Protein AF-A0A7X4FRU4-F1 (afdb_monomer_lite)

pLDDT: mean 94.17, std 5.51, range [59.34, 98.0]

Foldseek 3Di:
DDPVVVVVVVLVVVLVVLVVVLVVLVVCLVPQDDPPDPVSVVVSVVSVVVSLVSVLVNLQSCCVVQVVGQDDDPCSSVVSLVVLCDQDPPGGGRNDHDD

Sequence (99 aa):
MTPERAFARRLAAEIEHELARLEQLRKELATAPSADDTFTLRARGSMLHDFYSGIERVFVRIAEELNGGVPQGEQWHRQIVTDMSLEIPGVRPAVIDAA

Secondary structure (DSSP, 8-state):
--HHHHHHHHHHHHHHHHHHHHHHHHHHHHHSPP--SHHHHHHHHHHHHHHHHHHHHHHHHHHHHHSSS---STTHHHHHHHHHHS-BTTTB--SS---

Structure (mmCIF, N/CA/C/O backbone):
data_AF-A0A7X4FRU4-F1
#
_entry.id   AF-A0A7X4FRU4-F1
#
loop_
_atom_site.group_PDB
_atom_site.id
_atom_site.type_symbol
_atom_site.label_atom_id
_atom_site.label_alt_id
_atom_site.label_comp_id
_atom_site.label_a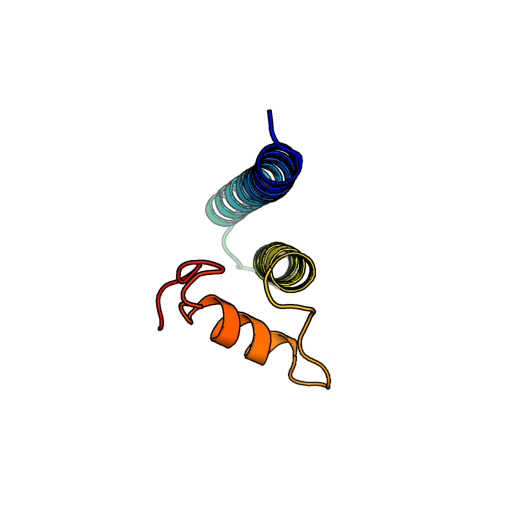sym_id
_atom_site.label_entity_id
_atom_site.label_seq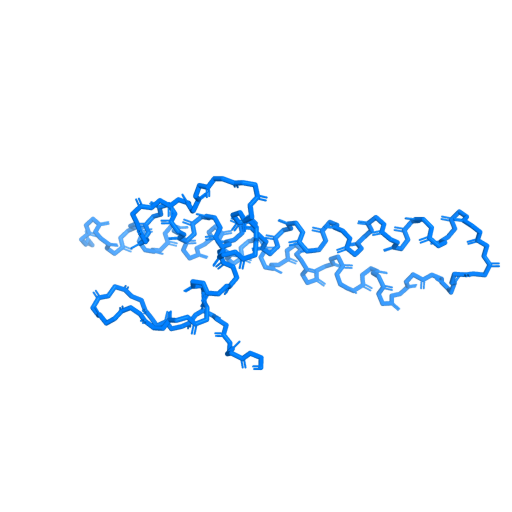_id
_atom_site.pdbx_PDB_ins_code
_atom_site.Cartn_x
_atom_site.Cartn_y
_atom_site.Cartn_z
_atom_site.occupancy
_atom_site.B_iso_or_equiv
_atom_site.auth_seq_id
_atom_site.auth_comp_id
_atom_site.auth_asym_id
_atom_site.auth_atom_id
_atom_site.pdbx_PDB_model_num
ATOM 1 N N . MET A 1 1 ? -25.801 11.706 5.638 1.00 66.12 1 MET A N 1
ATOM 2 C CA . MET A 1 1 ? -24.622 10.812 5.557 1.00 66.12 1 MET A CA 1
ATOM 3 C C . MET A 1 1 ? -23.891 10.931 6.879 1.00 66.12 1 MET A C 1
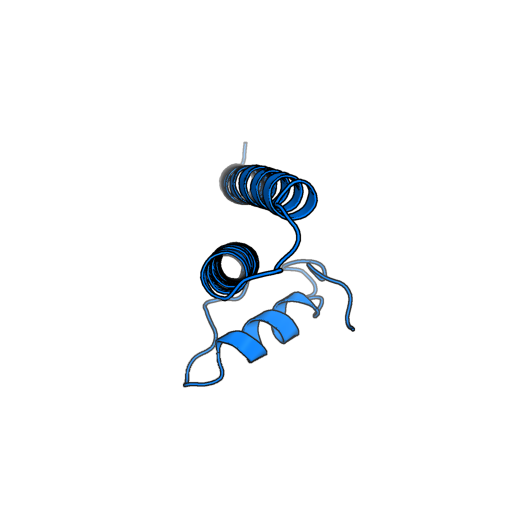ATOM 5 O O . MET A 1 1 ? -23.727 12.060 7.317 1.00 66.12 1 MET A O 1
ATOM 9 N N . THR A 1 2 ? -23.552 9.827 7.549 1.00 91.12 2 THR A N 1
ATOM 10 C CA . THR A 1 2 ? -22.861 9.909 8.848 1.00 91.12 2 THR A CA 1
ATOM 11 C C . THR A 1 2 ? -21.388 10.302 8.645 1.00 91.12 2 THR A C 1
ATOM 13 O O . THR A 1 2 ? -20.856 10.046 7.555 1.00 91.12 2 THR A O 1
ATOM 16 N N . PRO A 1 3 ? -20.732 10.931 9.636 1.00 89.44 3 PRO A N 1
ATOM 17 C CA . PRO A 1 3 ? -19.322 11.319 9.543 1.00 89.44 3 PRO A CA 1
ATOM 18 C C . PRO A 1 3 ? -18.393 10.154 9.172 1.00 89.44 3 PRO A C 1
ATOM 20 O O . PRO A 1 3 ? -17.520 10.306 8.320 1.00 89.44 3 PRO A O 1
ATOM 23 N N . GLU A 1 4 ? -18.650 8.962 9.710 1.00 87.81 4 GLU A N 1
ATOM 24 C CA . GLU A 1 4 ? -17.858 7.748 9.475 1.00 87.81 4 GLU A CA 1
ATOM 25 C C . GLU A 1 4 ? -17.931 7.310 8.007 1.00 87.81 4 GLU A C 1
ATOM 27 O O . GLU A 1 4 ? -16.928 6.941 7.397 1.00 87.81 4 GLU A O 1
ATOM 32 N N . ARG A 1 5 ? -19.115 7.416 7.386 1.00 89.12 5 ARG A N 1
ATOM 33 C CA . ARG A 1 5 ? -19.291 7.098 5.959 1.00 89.12 5 ARG A CA 1
ATOM 34 C C . ARG A 1 5 ? -18.600 8.109 5.050 1.00 89.12 5 ARG A C 1
ATOM 36 O O . ARG A 1 5 ? -18.137 7.734 3.975 1.00 89.12 5 ARG A O 1
ATOM 43 N N . ALA A 1 6 ? -18.561 9.380 5.444 1.00 92.19 6 ALA A N 1
ATOM 44 C CA . ALA A 1 6 ? -17.857 10.415 4.689 1.00 92.19 6 ALA A CA 1
ATOM 45 C C . ALA A 1 6 ? -16.338 10.193 4.742 1.00 92.19 6 ALA A C 1
ATOM 47 O O . ALA A 1 6 ? -15.669 10.248 3.713 1.00 92.19 6 ALA A O 1
ATOM 48 N N . PHE A 1 7 ? -15.824 9.868 5.929 1.00 92.88 7 PHE A N 1
ATOM 49 C CA . PHE A 1 7 ? -14.430 9.512 6.151 1.00 92.88 7 PHE A CA 1
ATOM 50 C C . PHE A 1 7 ? -13.993 8.307 5.312 1.00 92.88 7 PHE A C 1
ATOM 52 O O . PHE A 1 7 ? -13.041 8.419 4.541 1.00 92.88 7 PHE A O 1
ATOM 59 N N . ALA A 1 8 ? -14.728 7.194 5.394 1.00 92.06 8 ALA A N 1
ATOM 60 C CA . ALA A 1 8 ? -14.395 5.978 4.655 1.00 92.06 8 ALA A CA 1
ATOM 61 C C . ALA A 1 8 ? -14.379 6.214 3.135 1.00 92.06 8 ALA A C 1
ATOM 63 O O . ALA A 1 8 ? -13.498 5.719 2.440 1.00 92.06 8 ALA A O 1
ATOM 64 N N . ARG A 1 9 ? -15.310 7.026 2.613 1.00 95.31 9 ARG A N 1
ATOM 65 C CA . ARG A 1 9 ? -15.334 7.407 1.190 1.00 95.31 9 ARG A CA 1
ATOM 66 C C . ARG A 1 9 ? -14.135 8.255 0.779 1.00 95.31 9 ARG A C 1
ATOM 68 O O . ARG A 1 9 ? -13.620 8.061 -0.314 1.00 95.31 9 ARG A O 1
ATOM 75 N N . ARG A 1 10 ? -13.697 9.184 1.634 1.00 96.06 10 ARG A N 1
ATOM 76 C CA . ARG A 1 10 ? -12.492 9.984 1.382 1.00 9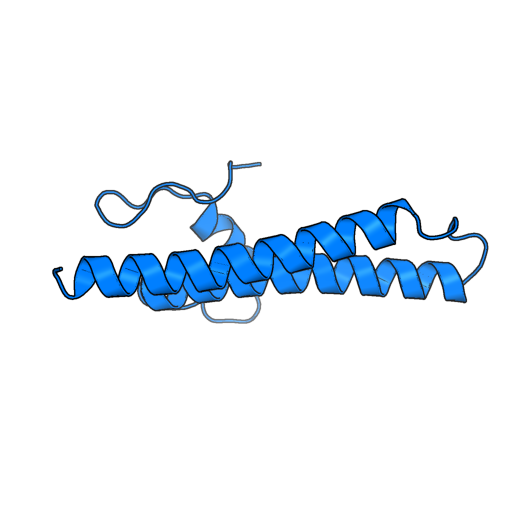6.06 10 ARG A CA 1
ATOM 77 C C . ARG A 1 10 ? -11.255 9.088 1.324 1.00 96.06 10 ARG A C 1
ATOM 79 O O . ARG A 1 10 ? -10.514 9.169 0.354 1.00 96.06 10 ARG A O 1
ATOM 86 N N . LEU A 1 11 ? -11.073 8.220 2.322 1.00 96.06 11 LEU A N 1
ATOM 87 C CA . LEU A 1 11 ? -9.947 7.283 2.366 1.00 96.06 11 LEU A CA 1
ATOM 88 C C . LEU A 1 11 ? -9.945 6.353 1.144 1.00 96.06 11 LEU A C 1
ATOM 90 O O . LEU A 1 11 ? -8.911 6.189 0.508 1.00 96.06 11 LEU A O 1
ATOM 94 N N . ALA A 1 12 ? -11.106 5.807 0.769 1.00 96.19 12 ALA A N 1
ATOM 95 C CA . ALA A 1 12 ? -11.234 4.985 -0.432 1.00 96.19 12 ALA A CA 1
ATOM 96 C C . ALA A 1 12 ? -10.830 5.752 -1.701 1.00 96.19 12 ALA A C 1
ATOM 98 O O . ALA A 1 12 ? -10.028 5.246 -2.475 1.00 96.19 12 ALA A O 1
ATOM 99 N N . ALA A 1 13 ? -11.299 6.992 -1.881 1.00 97.69 13 ALA A N 1
ATOM 100 C CA . ALA A 1 13 ? -10.936 7.808 -3.040 1.00 97.69 13 ALA A CA 1
ATOM 101 C C . ALA A 1 13 ? -9.429 8.139 -3.093 1.00 97.69 13 ALA A C 1
ATOM 103 O O . ALA A 1 13 ? -8.837 8.143 -4.172 1.00 97.69 13 ALA A O 1
ATOM 104 N N . GLU A 1 14 ? -8.796 8.395 -1.942 1.00 96.94 14 GLU A N 1
ATOM 105 C CA . GLU A 1 14 ? -7.341 8.594 -1.838 1.00 96.94 14 GLU A CA 1
ATOM 106 C C . GLU A 1 14 ? -6.577 7.331 -2.278 1.00 96.94 14 GLU A C 1
ATOM 108 O O . GLU A 1 14 ? -5.639 7.421 -3.073 1.00 96.94 14 GLU A O 1
ATOM 113 N N . ILE A 1 15 ? -7.012 6.156 -1.811 1.00 97.38 15 ILE A N 1
ATOM 114 C CA . ILE A 1 15 ? -6.409 4.861 -2.156 1.00 97.38 15 ILE A CA 1
ATOM 115 C C . ILE A 1 15 ? -6.620 4.536 -3.638 1.00 97.38 15 ILE A C 1
ATOM 117 O O . ILE A 1 15 ? -5.664 4.195 -4.327 1.00 97.38 15 ILE A O 1
ATOM 121 N N . GLU A 1 16 ? -7.840 4.677 -4.156 1.00 97.88 16 GLU A N 1
ATOM 122 C CA . GLU A 1 16 ? -8.166 4.440 -5.568 1.00 97.88 16 GLU A CA 1
ATOM 123 C C . GLU A 1 16 ? -7.317 5.314 -6.498 1.00 97.88 16 GLU A C 1
ATOM 125 O O . GLU A 1 16 ? -6.831 4.850 -7.532 1.00 97.88 16 GLU A O 1
ATOM 130 N N . HIS A 1 17 ? -7.086 6.570 -6.111 1.00 97.44 17 HIS A N 1
ATOM 131 C CA . HIS A 1 17 ? -6.234 7.476 -6.865 1.00 97.44 17 HIS A CA 1
ATOM 132 C C . HIS A 1 17 ? -4.766 7.019 -6.892 1.00 97.44 17 HIS A C 1
ATOM 134 O O . HIS A 1 17 ? -4.135 7.061 -7.951 1.00 97.44 17 HIS A O 1
ATOM 140 N N . GLU A 1 18 ? -4.220 6.551 -5.766 1.00 97.62 18 GLU A N 1
ATOM 141 C CA . GLU A 1 18 ? -2.854 6.010 -5.723 1.00 97.62 18 GLU A CA 1
ATOM 142 C C . GLU A 1 18 ? -2.737 4.700 -6.510 1.00 97.62 18 GLU A C 1
ATOM 144 O O . GLU A 1 18 ? -1.796 4.532 -7.286 1.00 97.62 18 GLU A O 1
ATOM 149 N N . LEU A 1 19 ? -3.726 3.808 -6.408 1.00 97.75 19 LEU A N 1
ATOM 150 C CA . LEU A 1 19 ? -3.765 2.565 -7.181 1.00 97.75 19 LEU A CA 1
ATOM 151 C C . LEU A 1 19 ? -3.788 2.829 -8.691 1.00 97.75 19 LEU A C 1
ATOM 153 O O . LEU A 1 19 ? -3.096 2.145 -9.444 1.00 97.75 19 LEU A O 1
ATOM 157 N N . ALA A 1 20 ? -4.516 3.853 -9.147 1.00 98.00 20 ALA A N 1
ATOM 158 C CA . ALA A 1 20 ? -4.510 4.248 -10.553 1.00 98.00 20 ALA A CA 1
ATOM 159 C C . ALA A 1 20 ? -3.119 4.716 -11.025 1.00 98.00 20 ALA A C 1
ATOM 161 O O . ALA A 1 20 ? -2.700 4.375 -12.134 1.00 98.00 20 ALA A O 1
ATOM 162 N N . ARG A 1 21 ? -2.379 5.455 -10.184 1.00 97.25 21 ARG A N 1
ATOM 163 C CA . ARG A 1 21 ? -0.992 5.858 -10.477 1.00 97.25 21 ARG A CA 1
ATOM 164 C C . ARG A 1 21 ? -0.048 4.661 -10.534 1.00 97.25 21 ARG A C 1
ATOM 166 O O . ARG A 1 21 ? 0.754 4.562 -11.460 1.00 97.25 21 ARG A O 1
ATOM 173 N N . LEU A 1 22 ? -0.164 3.740 -9.581 1.00 97.94 22 LEU A N 1
ATOM 174 C CA . LEU A 1 22 ? 0.643 2.521 -9.534 1.00 97.94 22 LEU A CA 1
ATOM 175 C C . LEU A 1 22 ? 0.398 1.621 -10.746 1.00 97.94 22 LEU A C 1
ATOM 177 O O . LEU A 1 22 ? 1.342 1.083 -11.322 1.00 97.94 22 LEU A O 1
ATOM 181 N N . GLU A 1 23 ? -0.853 1.500 -11.179 1.00 98.00 23 GLU A N 1
ATOM 182 C CA . GLU A 1 23 ? -1.206 0.749 -12.381 1.00 98.00 23 GLU A CA 1
ATOM 183 C C . GLU A 1 23 ? -0.616 1.386 -13.647 1.00 98.00 23 GLU A C 1
ATOM 185 O O . GLU A 1 23 ? -0.156 0.680 -14.547 1.00 98.00 23 GLU A O 1
ATOM 190 N N . GLN A 1 24 ? -0.576 2.718 -13.716 1.00 97.38 24 GLN A N 1
ATOM 191 C CA . GLN A 1 24 ? 0.081 3.428 -14.810 1.00 97.38 24 GLN A CA 1
ATOM 192 C C . GLN A 1 24 ? 1.599 3.179 -14.816 1.00 97.38 24 GLN A C 1
ATOM 194 O O . GLN A 1 24 ? 2.148 2.794 -15.848 1.00 97.38 24 GLN A O 1
ATOM 199 N N . LEU A 1 25 ? 2.260 3.282 -13.661 1.00 96.88 25 LEU A N 1
ATOM 200 C CA . LEU A 1 25 ? 3.689 2.985 -13.518 1.00 96.88 25 LEU A CA 1
ATOM 201 C C . LEU A 1 25 ? 4.019 1.528 -13.885 1.00 96.88 25 LEU A C 1
ATOM 203 O O . LEU A 1 25 ? 5.018 1.251 -14.552 1.00 96.88 25 LEU A O 1
ATOM 207 N N . ARG A 1 26 ? 3.152 0.583 -13.505 1.00 96.81 26 ARG A N 1
ATOM 208 C CA . ARG A 1 26 ? 3.278 -0.833 -13.874 1.00 96.81 26 ARG A CA 1
ATOM 209 C C . ARG A 1 26 ? 3.240 -1.024 -15.391 1.00 96.81 26 ARG A C 1
ATOM 211 O O . ARG A 1 26 ? 4.035 -1.799 -15.925 1.00 96.81 26 ARG A O 1
ATOM 218 N N . LYS A 1 27 ? 2.339 -0.326 -16.093 1.00 96.69 27 LYS A N 1
ATOM 219 C CA . LYS A 1 27 ? 2.269 -0.348 -17.565 1.00 96.69 27 LYS A CA 1
ATOM 220 C C . LYS A 1 27 ? 3.532 0.232 -18.186 1.00 96.69 27 LYS A C 1
ATOM 222 O O . LYS A 1 27 ? 4.087 -0.387 -19.088 1.00 96.69 27 LYS A O 1
ATOM 227 N N . GLU A 1 28 ? 4.015 1.359 -17.673 1.00 95.19 28 GLU A N 1
ATOM 228 C CA . GLU A 1 28 ? 5.256 1.977 -18.143 1.00 95.19 28 GLU A CA 1
ATOM 229 C C . GLU A 1 28 ? 6.436 1.010 -18.011 1.00 95.19 28 GLU A C 1
ATOM 231 O O . GLU A 1 28 ? 7.146 0.784 -18.990 1.00 95.19 28 GLU A O 1
ATOM 236 N N . LEU A 1 29 ? 6.588 0.351 -16.857 1.00 93.94 29 LEU A N 1
ATOM 237 C CA . LEU A 1 29 ? 7.643 -0.640 -16.626 1.00 93.94 29 LEU A CA 1
ATOM 238 C C . LEU A 1 29 ? 7.523 -1.859 -17.556 1.00 93.94 29 LEU A C 1
ATOM 240 O O . LEU A 1 29 ? 8.538 -2.395 -18.009 1.00 93.94 29 LEU A O 1
ATOM 244 N N . ALA A 1 30 ? 6.297 -2.298 -17.853 1.00 92.88 30 ALA A N 1
ATOM 245 C CA . ALA A 1 30 ? 6.042 -3.403 -18.776 1.00 92.88 30 ALA A CA 1
ATOM 246 C C . ALA A 1 30 ? 6.406 -3.051 -20.228 1.00 92.88 30 ALA A C 1
ATOM 248 O O . ALA A 1 30 ? 6.846 -3.920 -20.975 1.00 92.88 30 ALA A O 1
ATOM 249 N N . THR A 1 31 ? 6.243 -1.784 -20.618 1.00 93.44 31 THR A N 1
ATOM 250 C CA . THR A 1 31 ? 6.619 -1.277 -21.948 1.00 93.44 31 THR A CA 1
ATOM 251 C C . THR A 1 31 ? 8.055 -0.759 -22.030 1.00 93.44 31 THR A C 1
ATOM 253 O O . THR A 1 31 ? 8.539 -0.474 -23.124 1.00 93.44 31 THR A O 1
ATOM 256 N N . ALA A 1 32 ? 8.739 -0.618 -20.891 1.00 90.12 32 ALA A N 1
ATOM 257 C CA . ALA A 1 32 ? 10.100 -0.113 -20.841 1.00 90.12 32 ALA A CA 1
ATOM 258 C C . ALA A 1 32 ? 11.070 -1.086 -21.539 1.00 90.12 32 ALA A C 1
ATOM 260 O O . ALA A 1 32 ? 10.906 -2.305 -21.400 1.00 90.12 32 ALA A O 1
ATOM 261 N N . PRO A 1 33 ? 12.109 -0.574 -22.228 1.00 87.31 33 PRO A N 1
ATOM 262 C CA . PRO A 1 33 ? 13.128 -1.403 -22.867 1.00 87.31 33 PRO A CA 1
ATOM 263 C C . PRO A 1 33 ? 13.761 -2.429 -21.917 1.00 87.31 33 PRO A C 1
ATOM 265 O O . PRO A 1 33 ? 13.779 -2.248 -20.691 1.00 87.31 33 PRO A O 1
ATOM 268 N N . SER A 1 34 ? 14.293 -3.512 -22.487 1.00 85.19 34 SER A N 1
ATOM 269 C CA . SER A 1 34 ? 15.127 -4.477 -21.769 1.00 85.19 34 SER A CA 1
ATOM 270 C C . SER A 1 34 ? 16.344 -3.790 -21.152 1.00 85.19 34 SER A C 1
ATOM 272 O O . SER A 1 34 ? 16.876 -2.819 -21.685 1.00 85.19 34 SER A O 1
ATOM 274 N N . ALA A 1 35 ? 16.770 -4.278 -19.987 1.00 82.62 35 ALA A N 1
ATOM 275 C CA . ALA A 1 35 ? 17.904 -3.737 -19.245 1.00 82.62 35 ALA A CA 1
ATOM 276 C C . ALA A 1 35 ? 19.243 -4.186 -19.854 1.00 82.62 35 ALA A C 1
ATOM 278 O O . ALA A 1 35 ? 20.008 -4.899 -19.209 1.00 82.62 35 ALA A O 1
ATOM 279 N N . ASP A 1 36 ? 19.506 -3.785 -21.095 1.00 88.62 36 ASP A N 1
ATOM 280 C CA . ASP A 1 36 ? 20.694 -4.221 -21.842 1.00 88.62 36 ASP A CA 1
ATOM 281 C C . ASP A 1 36 ? 21.942 -3.395 -21.488 1.00 88.62 36 ASP A C 1
ATOM 283 O O . ASP A 1 36 ? 23.070 -3.757 -21.823 1.00 88.62 36 ASP A O 1
ATOM 287 N N . ASP A 1 37 ? 21.749 -2.299 -20.752 1.00 94.12 37 ASP A N 1
ATOM 288 C CA . ASP A 1 37 ? 22.797 -1.426 -20.247 1.00 94.12 37 ASP A CA 1
ATOM 289 C C . ASP A 1 37 ? 22.506 -0.954 -18.808 1.00 94.12 37 ASP A C 1
ATOM 291 O O . ASP A 1 37 ? 21.377 -1.002 -18.306 1.00 94.12 37 ASP A O 1
ATOM 295 N N . THR A 1 38 ? 23.547 -0.469 -18.125 1.00 95.81 38 THR A N 1
ATOM 296 C CA . THR A 1 38 ? 23.476 -0.011 -16.729 1.00 95.81 38 THR A CA 1
ATOM 297 C C . THR A 1 38 ? 22.484 1.135 -16.517 1.00 95.81 38 THR A C 1
ATOM 299 O O . THR A 1 38 ? 21.868 1.214 -15.453 1.00 95.81 38 THR A O 1
ATOM 302 N N . PHE A 1 39 ? 22.340 2.048 -17.481 1.00 93.75 39 PHE A N 1
ATOM 303 C CA . PHE A 1 39 ? 21.416 3.175 -17.371 1.00 93.75 39 PHE A CA 1
ATOM 304 C C . PHE A 1 39 ? 19.969 2.676 -17.409 1.00 93.75 39 PHE A C 1
ATOM 306 O O . PHE A 1 39 ? 19.197 2.987 -16.500 1.00 93.75 39 PHE A O 1
ATOM 313 N N . THR A 1 40 ? 19.631 1.818 -18.373 1.00 92.81 40 THR A N 1
ATOM 314 C CA . THR A 1 40 ? 18.293 1.221 -18.477 1.00 92.81 40 THR A CA 1
ATOM 315 C C . THR A 1 40 ? 17.973 0.327 -17.274 1.00 92.81 40 THR A C 1
ATOM 317 O O . THR A 1 40 ? 16.861 0.376 -16.740 1.00 92.81 40 THR A O 1
ATOM 320 N N . LEU A 1 41 ? 18.955 -0.425 -16.760 1.00 94.62 41 LEU A N 1
ATOM 321 C CA . LEU A 1 41 ? 18.801 -1.211 -15.531 1.00 94.62 41 LEU A CA 1
ATOM 322 C C . LEU A 1 41 ? 18.461 -0.329 -14.319 1.00 94.62 41 LEU A C 1
ATOM 324 O O . LEU A 1 41 ? 17.544 -0.649 -13.561 1.00 94.62 41 LEU A O 1
ATOM 328 N N . ARG A 1 42 ? 19.166 0.797 -14.141 1.00 95.50 42 ARG A N 1
ATOM 329 C CA . ARG A 1 42 ? 18.889 1.744 -13.048 1.00 95.50 42 ARG A CA 1
ATOM 330 C C . ARG A 1 42 ? 17.524 2.404 -13.192 1.00 95.50 42 ARG A C 1
ATOM 332 O O . ARG A 1 42 ? 16.825 2.527 -12.192 1.00 95.50 42 ARG A O 1
ATOM 339 N N . ALA A 1 43 ? 17.134 2.790 -14.407 1.00 94.50 43 ALA A N 1
ATOM 340 C CA . ALA A 1 43 ? 15.822 3.376 -14.662 1.00 94.50 43 ALA A CA 1
ATOM 341 C C . ALA A 1 43 ? 14.696 2.411 -14.255 1.00 94.50 43 ALA A C 1
ATOM 343 O O . ALA A 1 43 ? 13.824 2.775 -13.470 1.00 94.50 43 ALA A O 1
ATOM 344 N N . ARG A 1 44 ? 14.768 1.143 -14.684 1.00 95.12 44 ARG A N 1
ATOM 345 C CA . ARG A 1 44 ? 13.800 0.106 -14.281 1.00 95.12 44 ARG A CA 1
ATOM 346 C C . ARG A 1 44 ? 13.820 -0.160 -12.776 1.00 95.12 44 ARG A C 1
ATOM 348 O O . ARG A 1 44 ? 12.762 -0.337 -12.179 1.00 95.12 44 ARG A O 1
ATOM 355 N N . GLY A 1 45 ? 15.005 -0.168 -12.162 1.00 95.25 45 GLY A N 1
ATOM 356 C CA . GLY A 1 45 ? 15.156 -0.280 -10.710 1.00 95.25 45 GLY A CA 1
ATOM 357 C C . GLY A 1 45 ? 14.458 0.857 -9.960 1.00 95.25 45 GLY A C 1
ATOM 358 O O . GLY A 1 45 ? 13.768 0.596 -8.978 1.00 95.25 45 GLY A O 1
ATOM 359 N N . SER A 1 46 ? 14.566 2.092 -10.459 1.00 96.06 46 SER A N 1
ATOM 360 C CA . SER A 1 46 ? 13.842 3.248 -9.916 1.00 96.06 46 SER A CA 1
ATOM 361 C C . SER A 1 46 ? 12.333 3.062 -10.025 1.00 96.06 46 SER A C 1
ATOM 363 O O . SER A 1 46 ? 11.638 3.210 -9.033 1.00 96.06 46 SER A O 1
ATOM 365 N N . MET A 1 47 ? 11.827 2.644 -11.189 1.00 96.00 47 MET A N 1
ATOM 366 C CA . MET A 1 47 ? 10.389 2.412 -11.378 1.00 96.00 47 MET A CA 1
ATOM 367 C C . MET A 1 47 ? 9.849 1.319 -10.445 1.00 96.00 47 MET A C 1
ATOM 369 O O . MET A 1 47 ? 8.756 1.448 -9.902 1.00 96.00 47 MET A O 1
ATOM 373 N N . LEU A 1 48 ? 10.615 0.245 -10.227 1.00 95.94 48 LEU A N 1
ATOM 374 C CA . LEU A 1 48 ? 10.245 -0.802 -9.273 1.00 95.94 48 LEU A CA 1
ATOM 375 C C . LEU A 1 48 ? 10.235 -0.276 -7.830 1.00 95.94 48 LEU A C 1
ATOM 377 O O . LEU A 1 48 ? 9.324 -0.590 -7.065 1.00 95.94 48 LEU A O 1
ATOM 381 N N . HIS A 1 49 ? 11.234 0.528 -7.466 1.00 96.44 49 HIS A N 1
ATOM 382 C CA . HIS A 1 49 ? 11.301 1.173 -6.157 1.00 96.44 49 HIS A CA 1
ATOM 383 C C . HIS A 1 49 ? 10.129 2.138 -5.935 1.00 96.44 49 HIS A C 1
ATOM 385 O O . HIS A 1 49 ? 9.517 2.117 -4.867 1.00 96.44 49 HIS A O 1
ATOM 391 N N . ASP A 1 50 ? 9.776 2.931 -6.946 1.00 97.06 50 ASP A N 1
ATOM 392 C CA . ASP A 1 50 ? 8.642 3.855 -6.913 1.00 97.06 50 ASP A CA 1
ATOM 393 C C . ASP A 1 50 ? 7.319 3.100 -6.751 1.00 97.06 50 ASP A C 1
ATOM 395 O O . ASP A 1 50 ? 6.473 3.499 -5.949 1.00 97.06 50 ASP A O 1
ATOM 399 N N . PHE A 1 51 ? 7.164 1.966 -7.446 1.00 97.19 51 PHE A N 1
ATOM 400 C CA . PHE A 1 51 ? 5.994 1.101 -7.310 1.00 97.19 51 PHE A CA 1
ATOM 401 C C . PHE A 1 51 ? 5.861 0.558 -5.883 1.00 97.19 51 PHE A C 1
ATOM 403 O O . PHE A 1 51 ? 4.808 0.697 -5.260 1.00 97.19 51 PHE A O 1
ATOM 410 N N . TYR A 1 52 ? 6.937 -0.017 -5.337 1.00 95.69 52 TYR A N 1
ATOM 411 C CA . TYR A 1 52 ? 6.934 -0.549 -3.974 1.00 95.69 52 TYR A CA 1
ATOM 412 C C . TYR A 1 52 ? 6.661 0.552 -2.936 1.00 95.69 52 TYR A C 1
ATOM 414 O O . TYR A 1 52 ? 5.815 0.389 -2.060 1.00 95.69 52 TYR A O 1
ATOM 422 N N . SER A 1 53 ? 7.299 1.713 -3.089 1.00 95.69 53 SER A N 1
ATOM 423 C CA . SER A 1 53 ? 7.098 2.855 -2.193 1.00 95.69 53 SER A CA 1
ATOM 424 C C . SER A 1 53 ? 5.664 3.388 -2.237 1.00 95.69 53 SER A C 1
ATOM 426 O O . SER A 1 53 ? 5.131 3.801 -1.211 1.00 95.69 53 SER A O 1
ATOM 428 N N . GLY A 1 54 ? 5.008 3.389 -3.402 1.00 96.88 54 GLY A N 1
ATOM 429 C CA . GLY A 1 54 ? 3.601 3.787 -3.500 1.00 96.88 54 GLY A CA 1
ATOM 430 C C . GLY A 1 54 ? 2.656 2.796 -2.811 1.00 96.88 54 GLY A C 1
ATOM 431 O O . GLY A 1 54 ? 1.724 3.220 -2.129 1.00 96.88 54 GLY A O 1
ATOM 432 N N . ILE A 1 55 ? 2.937 1.489 -2.880 1.00 97.31 55 ILE A N 1
ATOM 433 C CA . ILE A 1 55 ? 2.210 0.480 -2.088 1.00 97.31 55 ILE A CA 1
ATOM 434 C C . ILE A 1 55 ? 2.382 0.742 -0.584 1.00 97.31 55 ILE A C 1
ATOM 436 O O . ILE A 1 55 ? 1.393 0.771 0.149 1.00 97.31 55 ILE A O 1
ATOM 440 N N . GLU A 1 56 ? 3.604 1.017 -0.118 1.00 96.50 56 GLU A N 1
ATOM 441 C CA . GLU A 1 56 ? 3.840 1.357 1.292 1.00 96.50 56 GLU A CA 1
ATOM 442 C C . GLU A 1 56 ? 3.066 2.606 1.729 1.00 96.50 56 GLU A C 1
ATOM 444 O O . GLU A 1 56 ? 2.519 2.626 2.830 1.00 96.50 56 GLU A O 1
ATOM 449 N N . ARG A 1 57 ? 2.941 3.631 0.874 1.00 96.88 57 ARG A N 1
ATOM 450 C CA . ARG A 1 57 ? 2.129 4.826 1.178 1.00 96.88 57 ARG A CA 1
ATOM 451 C C . ARG A 1 57 ? 0.653 4.491 1.369 1.00 96.88 57 ARG A C 1
ATOM 453 O O . ARG A 1 57 ? 0.034 5.028 2.287 1.00 96.88 57 ARG A O 1
ATOM 460 N N . VAL A 1 58 ? 0.091 3.603 0.543 1.00 97.94 58 VAL A N 1
ATOM 461 C CA . VAL A 1 58 ? -1.285 3.107 0.727 1.00 97.94 58 VAL A CA 1
ATOM 462 C C . VAL A 1 58 ? -1.418 2.425 2.087 1.00 97.94 58 VAL A C 1
ATOM 464 O O . VAL A 1 58 ? -2.348 2.717 2.838 1.00 97.94 58 VAL A O 1
ATOM 467 N N . PHE A 1 59 ? -0.467 1.559 2.437 1.00 97.88 59 PHE A N 1
ATOM 468 C CA . PHE A 1 59 ? -0.484 0.834 3.706 1.00 97.88 59 PHE A CA 1
ATOM 469 C C . PHE A 1 59 ? -0.342 1.761 4.911 1.00 97.88 59 PHE A C 1
ATOM 471 O O . PHE A 1 59 ? -1.087 1.614 5.875 1.00 97.88 59 PHE A O 1
ATOM 478 N N . VAL A 1 60 ? 0.549 2.753 4.839 1.00 97.56 60 VAL A N 1
ATOM 479 C CA . VAL A 1 60 ? 0.701 3.803 5.856 1.00 97.56 60 VAL A CA 1
ATOM 480 C C . VAL A 1 60 ? -0.613 4.541 6.053 1.00 97.56 60 VAL A C 1
ATOM 482 O O . VAL A 1 60 ? -1.071 4.664 7.184 1.00 97.56 60 VAL A O 1
ATOM 485 N N . ARG A 1 61 ? -1.272 4.950 4.964 1.00 97.38 61 ARG A N 1
ATOM 486 C CA . ARG A 1 61 ? -2.545 5.667 5.043 1.00 97.38 61 ARG A CA 1
ATOM 487 C C . ARG A 1 61 ? -3.631 4.839 5.725 1.00 97.38 61 ARG A C 1
ATOM 489 O O . ARG A 1 61 ? -4.363 5.356 6.561 1.00 97.38 61 ARG A O 1
ATOM 496 N N . ILE A 1 62 ? -3.720 3.550 5.399 1.00 97.31 62 ILE A N 1
ATOM 497 C CA . ILE A 1 62 ? -4.640 2.623 6.067 1.00 97.31 62 ILE A CA 1
ATOM 498 C C . ILE A 1 62 ? -4.274 2.483 7.547 1.00 97.31 62 ILE A C 1
ATOM 500 O O . ILE A 1 62 ? -5.156 2.521 8.401 1.00 97.31 62 ILE A O 1
ATOM 504 N N . ALA A 1 63 ? -2.988 2.335 7.863 1.00 96.62 63 ALA A N 1
ATOM 505 C CA . ALA A 1 63 ? -2.531 2.117 9.225 1.00 96.62 63 ALA A CA 1
ATOM 506 C C . ALA A 1 63 ? -2.794 3.330 10.135 1.00 96.62 63 ALA A C 1
ATOM 508 O O . ALA A 1 63 ? -3.297 3.170 11.247 1.00 96.62 63 ALA A O 1
ATOM 509 N N . GLU A 1 64 ? -2.520 4.540 9.648 1.00 95.75 64 GLU A N 1
ATOM 510 C CA . GLU A 1 64 ? -2.806 5.799 10.347 1.00 95.75 64 GLU A CA 1
ATOM 511 C C . GLU A 1 64 ? -4.291 5.957 10.673 1.00 95.75 64 GLU A C 1
ATOM 513 O O . GLU A 1 64 ? -4.650 6.372 11.772 1.00 95.75 64 GLU A O 1
ATOM 518 N N . GLU A 1 65 ? -5.146 5.614 9.715 1.00 95.50 65 GLU A N 1
ATOM 519 C CA . GLU A 1 65 ? -6.570 5.923 9.768 1.00 95.50 65 GLU A CA 1
ATOM 520 C C . GLU A 1 65 ? -7.399 4.810 10.426 1.00 95.50 65 GLU A C 1
ATOM 522 O O . GLU A 1 65 ? -8.429 5.090 11.038 1.00 95.50 65 GLU A O 1
ATOM 527 N N . LEU A 1 66 ? -6.967 3.548 10.312 1.00 95.06 66 LEU A N 1
ATOM 528 C CA . LEU A 1 66 ? -7.726 2.378 10.766 1.00 95.06 66 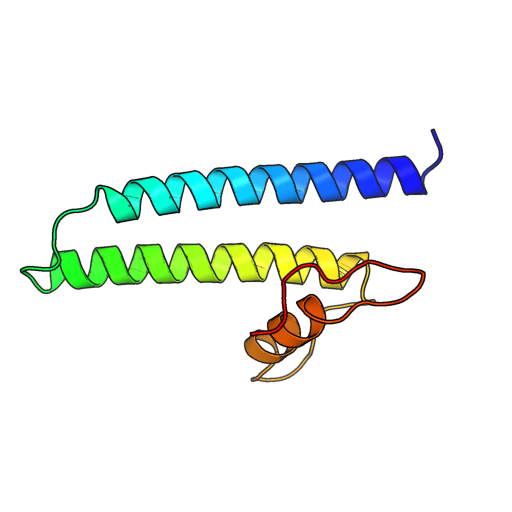LEU A CA 1
ATOM 529 C C . LEU A 1 66 ? -6.976 1.509 11.789 1.00 95.06 66 LEU A C 1
ATOM 531 O O . LEU A 1 66 ? -7.629 0.897 12.629 1.00 95.06 66 LEU A O 1
ATOM 535 N N . ASN A 1 67 ? -5.638 1.458 11.778 1.00 92.50 67 ASN A N 1
ATOM 536 C CA . ASN A 1 67 ? -4.864 0.578 12.675 1.00 92.50 67 ASN A CA 1
ATOM 537 C C . ASN A 1 67 ? -4.350 1.278 13.947 1.00 92.50 67 ASN A C 1
ATOM 539 O O . ASN A 1 67 ? -3.692 0.646 14.771 1.00 92.50 67 ASN A O 1
ATOM 543 N N . GLY A 1 68 ? -4.632 2.571 14.118 1.00 90.50 68 GLY A N 1
ATOM 544 C CA . GLY A 1 68 ? -4.137 3.351 15.255 1.00 90.50 68 GLY A CA 1
ATOM 545 C C . GLY A 1 68 ? -2.691 3.839 15.102 1.00 90.50 68 GLY A C 1
ATOM 546 O O . GLY A 1 68 ? -2.101 4.274 16.090 1.00 90.50 68 GLY A O 1
ATOM 547 N N . GLY A 1 69 ? -2.127 3.790 13.889 1.00 93.88 69 GLY A N 1
ATOM 548 C CA . GLY A 1 69 ? -0.810 4.341 13.570 1.00 93.88 69 GLY A CA 1
ATOM 549 C C . GLY A 1 69 ? 0.093 3.404 12.767 1.00 93.88 69 GLY A C 1
ATOM 550 O O . GLY A 1 69 ? -0.206 2.232 12.552 1.00 93.88 69 GLY A O 1
ATOM 551 N N . VAL A 1 70 ? 1.230 3.949 12.329 1.00 96.44 70 VAL A N 1
ATOM 552 C CA . VAL A 1 70 ? 2.286 3.216 11.613 1.00 96.44 70 VAL A CA 1
ATOM 553 C C . VAL A 1 70 ? 3.192 2.486 12.616 1.00 96.44 70 VAL A C 1
ATOM 555 O O . VAL A 1 70 ? 3.518 3.069 13.663 1.00 96.44 70 VAL A O 1
ATOM 558 N N . PRO A 1 71 ? 3.656 1.255 12.311 1.00 94.62 71 PRO A N 1
ATOM 559 C CA . PRO A 1 71 ? 4.678 0.581 13.106 1.00 94.62 71 PRO A CA 1
ATOM 560 C C . PRO A 1 71 ? 5.927 1.449 13.309 1.00 94.62 71 PRO A C 1
ATOM 562 O O . PRO A 1 71 ? 6.264 2.293 12.484 1.00 94.62 71 PRO A O 1
ATOM 565 N N . GLN A 1 72 ? 6.630 1.240 14.418 1.00 93.75 72 GLN A N 1
ATOM 566 C CA . GLN A 1 72 ? 7.810 2.028 14.788 1.00 93.75 72 GLN A CA 1
ATOM 567 C C . GLN A 1 72 ? 9.097 1.200 14.668 1.00 93.75 72 GLN A C 1
ATOM 569 O O . GLN A 1 72 ? 9.066 -0.031 14.690 1.00 93.75 72 GLN A O 1
ATOM 574 N N . GLY A 1 73 ? 10.241 1.885 14.600 1.00 95.06 73 GLY A N 1
ATOM 575 C CA . GLY A 1 73 ? 11.570 1.266 14.528 1.00 95.06 73 GLY A CA 1
ATOM 576 C C . GLY A 1 73 ? 12.037 0.961 13.101 1.00 95.06 73 GLY A C 1
ATOM 577 O O . GLY A 1 73 ? 11.305 1.137 12.137 1.00 95.06 73 GLY A O 1
ATOM 578 N N . GLU A 1 74 ? 13.278 0.495 12.949 1.00 94.44 74 GLU A N 1
ATOM 579 C CA . GLU A 1 74 ? 13.943 0.357 11.636 1.00 94.44 74 GLU A CA 1
ATOM 580 C C . GLU A 1 74 ?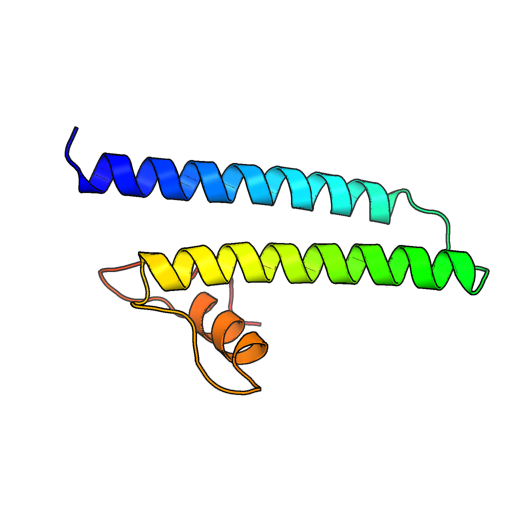 13.265 -0.635 10.676 1.00 94.44 74 GLU A C 1
ATOM 582 O O . GLU A 1 74 ? 13.462 -0.576 9.466 1.00 94.44 74 GLU A O 1
ATOM 587 N N . GLN A 1 75 ? 12.459 -1.556 11.205 1.00 94.62 75 GLN A N 1
ATOM 588 C CA . GLN A 1 75 ? 11.824 -2.633 10.442 1.00 94.62 75 GLN A CA 1
ATOM 589 C C . GLN A 1 75 ? 10.344 -2.354 10.145 1.00 94.62 75 GLN A C 1
ATOM 591 O O . GLN A 1 75 ? 9.637 -3.252 9.683 1.00 94.62 75 GLN A O 1
ATOM 596 N N . TRP A 1 76 ? 9.875 -1.121 10.376 1.00 95.81 76 TRP A N 1
ATOM 597 C CA . TRP A 1 76 ? 8.467 -0.752 10.206 1.00 95.81 76 TRP A CA 1
ATOM 598 C C . TRP A 1 76 ? 7.932 -1.075 8.806 1.00 95.81 76 TRP A C 1
ATOM 600 O O . TRP A 1 76 ? 6.820 -1.579 8.678 1.00 95.81 76 TRP A O 1
ATOM 610 N N . HIS A 1 77 ? 8.758 -0.876 7.776 1.00 94.44 77 HIS A N 1
ATOM 611 C CA . HIS A 1 77 ? 8.450 -1.182 6.377 1.00 94.44 77 HIS A CA 1
ATOM 612 C C . HIS A 1 77 ? 8.046 -2.647 6.162 1.00 94.44 77 HIS A C 1
ATOM 614 O O . HIS A 1 77 ? 7.155 -2.952 5.381 1.00 94.44 77 HIS A O 1
ATOM 620 N N . ARG A 1 78 ? 8.679 -3.587 6.875 1.00 94.31 78 ARG A N 1
ATOM 621 C CA . ARG A 1 78 ? 8.313 -5.010 6.797 1.00 94.31 78 ARG A CA 1
ATOM 622 C C . ARG A 1 78 ? 7.087 -5.311 7.640 1.00 94.31 78 ARG A C 1
ATOM 624 O O . ARG A 1 78 ? 6.221 -6.067 7.214 1.00 94.31 78 ARG A O 1
ATOM 631 N N . GLN A 1 79 ? 7.020 -4.715 8.828 1.00 95.88 79 GLN A N 1
ATOM 632 C CA . GLN A 1 79 ? 5.911 -4.937 9.746 1.00 95.88 79 GLN A CA 1
ATOM 633 C C . GLN A 1 79 ? 4.585 -4.479 9.140 1.00 95.88 79 GLN A C 1
ATOM 635 O O . GLN A 1 79 ? 3.597 -5.196 9.244 1.00 95.88 79 GLN A O 1
ATOM 640 N N . ILE A 1 80 ? 4.565 -3.340 8.444 1.00 96.75 80 ILE A N 1
ATOM 641 C CA . ILE A 1 80 ? 3.326 -2.813 7.873 1.00 96.75 80 ILE A CA 1
ATOM 642 C C . ILE A 1 80 ? 2.752 -3.730 6.787 1.00 96.75 80 ILE A C 1
ATOM 644 O O . ILE A 1 80 ? 1.538 -3.870 6.691 1.00 96.75 80 ILE A O 1
ATOM 648 N N . VAL A 1 81 ? 3.600 -4.418 6.015 1.00 96.31 81 VAL A N 1
ATOM 649 C CA . VAL A 1 81 ? 3.152 -5.425 5.039 1.00 96.31 81 VAL A CA 1
ATOM 650 C C . VAL A 1 81 ? 2.475 -6.591 5.759 1.00 96.31 81 VAL A C 1
ATOM 652 O O . VAL A 1 81 ? 1.365 -6.975 5.393 1.00 96.31 81 VAL A O 1
ATOM 655 N N . THR A 1 82 ? 3.098 -7.107 6.825 1.00 95.44 82 THR A N 1
ATOM 656 C CA . THR A 1 82 ? 2.493 -8.143 7.673 1.00 95.44 82 THR A CA 1
ATOM 657 C C . THR A 1 82 ? 1.154 -7.670 8.231 1.00 95.44 82 THR A C 1
ATOM 659 O O . THR A 1 82 ? 0.159 -8.376 8.095 1.00 95.44 82 THR A O 1
ATOM 662 N N . ASP A 1 83 ? 1.083 -6.457 8.775 1.00 95.69 83 ASP A N 1
ATOM 663 C CA . ASP A 1 83 ? -0.150 -5.916 9.350 1.00 95.69 83 ASP A CA 1
ATOM 664 C C . ASP A 1 83 ? -1.270 -5.814 8.307 1.00 95.69 83 ASP A C 1
ATOM 666 O O . ASP A 1 83 ? -2.433 -6.078 8.616 1.00 95.69 83 ASP A O 1
ATOM 670 N N . MET A 1 84 ? -0.951 -5.460 7.059 1.00 97.25 84 MET A N 1
ATOM 671 C CA . MET A 1 84 ? -1.929 -5.403 5.966 1.00 97.25 84 MET A CA 1
ATOM 672 C C . MET A 1 84 ? -2.429 -6.777 5.517 1.00 97.25 84 MET A C 1
ATOM 674 O O . MET A 1 84 ? -3.537 -6.856 4.984 1.00 97.25 84 MET A O 1
ATOM 678 N N . SER A 1 85 ? -1.679 -7.849 5.780 1.00 97.19 85 SER A N 1
ATOM 679 C CA . SER A 1 85 ? -2.134 -9.226 5.534 1.00 97.19 85 SER A CA 1
ATOM 680 C C . SER A 1 85 ? -3.088 -9.764 6.607 1.00 97.19 85 SER A C 1
ATOM 682 O O . SER A 1 85 ? -3.792 -10.746 6.384 1.00 97.19 85 SER A O 1
ATOM 684 N N . LEU A 1 86 ? -3.139 -9.121 7.777 1.00 96.31 86 LEU A N 1
ATOM 685 C CA . LEU A 1 86 ? -4.000 -9.539 8.879 1.00 96.31 86 LEU A CA 1
ATOM 686 C C . LEU A 1 86 ? -5.393 -8.913 8.755 1.00 96.31 86 LEU A C 1
ATOM 688 O O . LEU A 1 86 ? -5.542 -7.709 8.514 1.00 96.31 86 LEU A O 1
ATOM 692 N N . GLU A 1 87 ? -6.420 -9.729 8.986 1.00 96.19 87 GLU A N 1
ATOM 693 C CA . GLU A 1 87 ? -7.762 -9.244 9.298 1.00 96.19 87 GLU A CA 1
ATOM 694 C C . GLU A 1 87 ? -7.784 -8.662 10.717 1.00 96.19 87 GLU A C 1
ATOM 696 O O . GLU A 1 87 ? -7.248 -9.254 11.655 1.00 96.19 87 GLU A O 1
ATOM 701 N N . ILE A 1 88 ? -8.445 -7.513 10.882 1.00 94.50 88 ILE A N 1
ATOM 702 C CA . ILE A 1 88 ? -8.692 -6.892 12.184 1.00 94.50 88 ILE A CA 1
ATOM 703 C C . ILE A 1 88 ? -10.214 -6.840 12.384 1.00 94.50 88 ILE A C 1
ATOM 705 O O . ILE A 1 88 ? -10.865 -5.904 11.896 1.00 94.50 88 ILE A O 1
ATOM 709 N N . PRO A 1 89 ? -10.811 -7.836 13.072 1.00 94.50 89 PRO A N 1
ATOM 710 C CA . PRO A 1 89 ? -12.258 -7.947 13.216 1.00 94.50 89 PRO A CA 1
ATOM 711 C C . PRO A 1 89 ? -12.897 -6.671 13.768 1.00 94.50 89 PRO A C 1
ATOM 713 O O . PRO A 1 89 ? -12.464 -6.120 14.778 1.00 94.50 89 PRO A O 1
ATOM 716 N N . GLY A 1 90 ? -13.944 -6.197 13.090 1.00 92.75 90 GLY A N 1
ATOM 717 C CA . GLY A 1 90 ? -14.655 -4.965 13.448 1.00 92.75 90 GLY A CA 1
ATOM 718 C C . GLY A 1 90 ? -13.983 -3.663 12.993 1.00 92.75 90 GLY A C 1
ATOM 719 O O . GLY A 1 90 ? -14.591 -2.607 13.147 1.00 92.75 90 GLY A O 1
ATOM 720 N N . VAL A 1 91 ? -12.783 -3.724 12.405 1.00 92.62 91 VAL A N 1
ATOM 721 C CA . VAL A 1 91 ? -12.042 -2.556 11.898 1.00 92.62 91 VAL A CA 1
ATOM 722 C C . VAL A 1 91 ? -11.871 -2.635 10.383 1.00 92.62 91 VAL A C 1
ATOM 724 O O . VAL A 1 91 ? -12.363 -1.765 9.664 1.00 92.62 91 VAL A O 1
ATOM 727 N N . ARG A 1 92 ? -11.202 -3.682 9.882 1.00 94.06 92 ARG A N 1
ATOM 728 C CA . ARG A 1 92 ? -11.007 -3.911 8.444 1.00 94.06 92 ARG A CA 1
ATOM 729 C C . ARG A 1 92 ? -10.709 -5.381 8.122 1.00 94.06 92 ARG A C 1
ATOM 731 O O . ARG A 1 92 ? -10.088 -6.063 8.940 1.00 94.06 92 ARG A O 1
ATOM 738 N N . PRO A 1 93 ? -11.076 -5.860 6.921 1.00 95.75 93 PRO A N 1
ATOM 739 C CA . PRO A 1 93 ? -10.553 -7.121 6.405 1.00 95.75 93 PRO A CA 1
ATOM 740 C C . PRO A 1 93 ? -9.036 -7.036 6.153 1.00 95.75 93 PRO A C 1
ATOM 742 O O . PRO A 1 93 ? -8.428 -5.958 6.231 1.00 95.75 93 PRO A O 1
ATOM 745 N N . ALA A 1 94 ? -8.430 -8.179 5.828 1.00 97.06 94 ALA A N 1
ATOM 746 C CA . ALA A 1 94 ? -7.099 -8.202 5.231 1.00 97.06 94 ALA A CA 1
ATOM 747 C C . ALA A 1 94 ? -7.101 -7.378 3.931 1.00 97.06 94 ALA A C 1
ATOM 749 O O . ALA A 1 94 ? -8.052 -7.429 3.149 1.00 97.06 94 ALA A O 1
ATOM 750 N N . VAL A 1 95 ? -6.059 -6.570 3.739 1.00 96.56 95 VAL A N 1
ATOM 751 C CA . VAL A 1 95 ? -5.899 -5.695 2.565 1.00 96.56 95 VAL A CA 1
ATOM 752 C C . VAL A 1 95 ? -5.177 -6.434 1.442 1.00 96.56 95 VAL A C 1
ATOM 754 O O . VAL A 1 95 ? -5.461 -6.204 0.269 1.00 96.56 95 VAL A O 1
ATOM 757 N N . ILE A 1 96 ? -4.253 -7.319 1.809 1.00 96.56 96 ILE A N 1
ATOM 758 C CA . ILE A 1 96 ? -3.528 -8.204 0.900 1.00 96.56 96 ILE A CA 1
ATOM 759 C C . ILE A 1 96 ? -3.614 -9.639 1.406 1.00 96.56 96 ILE A C 1
ATOM 761 O O . ILE A 1 96 ? -3.783 -9.868 2.604 1.00 96.56 96 ILE A O 1
ATOM 765 N N . ASP A 1 97 ? -3.458 -10.597 0.501 1.00 94.94 97 ASP A N 1
ATOM 766 C CA . ASP A 1 97 ? -3.308 -11.995 0.885 1.00 94.94 97 ASP A CA 1
ATOM 767 C C . ASP A 1 97 ? -1.962 -12.211 1.592 1.00 94.94 97 ASP A C 1
ATOM 769 O O . ASP A 1 97 ? -0.961 -11.550 1.290 1.00 94.94 97 ASP A O 1
ATOM 773 N N . ALA A 1 98 ? -1.933 -13.153 2.535 1.00 81.19 98 ALA A N 1
ATOM 774 C CA . ALA A 1 98 ? -0.674 -13.641 3.081 1.00 81.19 98 ALA A CA 1
ATOM 775 C C . ALA A 1 98 ? 0.100 -14.386 1.981 1.00 81.19 98 ALA A C 1
ATOM 777 O O . ALA A 1 98 ? -0.486 -15.166 1.226 1.00 81.19 98 ALA A O 1
ATOM 778 N N . ALA A 1 99 ? 1.402 -14.111 1.889 1.00 59.34 99 ALA A N 1
ATOM 779 C CA . ALA A 1 99 ? 2.312 -14.796 0.974 1.00 59.34 99 ALA A CA 1
ATOM 780 C C . ALA A 1 99 ? 2.516 -16.272 1.350 1.00 59.34 99 ALA A C 1
ATOM 782 O O . ALA A 1 99 ? 2.498 -16.584 2.564 1.00 59.34 99 ALA A O 1
#

Radius of gyration: 16.32 Å; chains: 1; bounding box: 48×26×38 Å